Protein AF-B6G9I8-F1 (afdb_monomer_lite)

Foldseek 3Di:
DPQPPWDKFKAFPVRHTDPALVVDDQQGWIWIDTPVGIDIDGHHDGDDDDDPDPPD

Radius of gyration: 13.89 Å; chains: 1; bounding box: 26×43×28 Å

Organism: NCBI:txid445975

Sequence (56 aa):
KVLARGYSIAYDGDGRVATSAGSFAPGDGLRVRMADGDVRARVDEVSLAPRPGRDD

pLDDT: me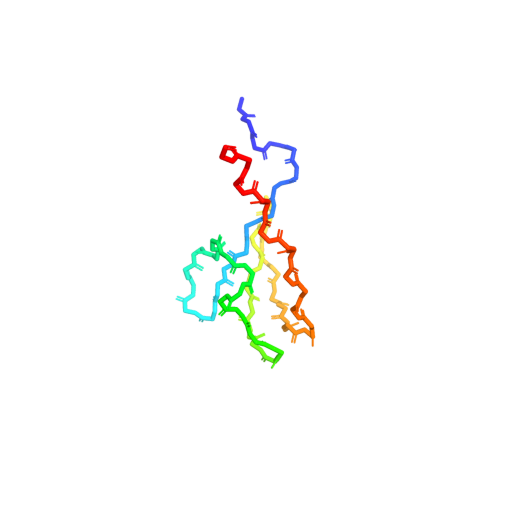an 82.5, std 13.12, range [49.0, 96.25]

Secondary structure (DSSP, 8-state):
-TT-S---EEE-TTSPBP--GGG--TT-EEEEE-SS-EEEEE-----PPPPPP---

Structure (mmCIF, N/CA/C/O backbone):
data_AF-B6G9I8-F1
#
_entry.id   AF-B6G9I8-F1
#
loop_
_atom_site.group_PDB
_atom_site.id
_atom_site.type_symbol
_atom_site.label_atom_id
_atom_site.label_alt_id
_atom_site.label_comp_id
_atom_site.label_asym_id
_atom_site.label_entity_id
_atom_site.label_seq_id
_atom_site.pdbx_PDB_ins_code
_atom_site.Cartn_x
_atom_site.Cartn_y
_atom_site.Cartn_z
_atom_site.occupancy
_atom_site.B_iso_or_equiv
_atom_site.auth_seq_id
_atom_site.auth_comp_id
_atom_site.auth_asym_id
_atom_site.auth_atom_id
_atom_site.pdbx_PDB_model_num
ATOM 1 N N . LYS A 1 1 ? 18.445 0.932 -19.038 1.00 49.00 1 LYS A N 1
ATOM 2 C CA . LYS A 1 1 ? 17.225 0.166 -18.668 1.00 49.00 1 LYS A CA 1
ATOM 3 C C . LYS A 1 1 ? 16.978 0.384 -17.170 1.00 49.00 1 LYS A C 1
ATOM 5 O O . LYS A 1 1 ? 17.780 -0.072 -16.372 1.00 49.00 1 LYS A O 1
ATOM 10 N N . VAL A 1 2 ? 15.977 1.191 -16.803 1.00 54.38 2 VAL A N 1
ATOM 11 C CA . VAL A 1 2 ? 15.884 1.933 -15.514 1.00 54.38 2 VAL A CA 1
ATOM 12 C C . VAL A 1 2 ? 15.195 1.161 -14.368 1.00 54.38 2 VAL A C 1
ATOM 14 O O . VAL A 1 2 ? 14.873 1.728 -13.339 1.00 54.38 2 VAL A O 1
ATOM 17 N N . LEU A 1 3 ? 15.024 -0.157 -14.476 1.00 53.19 3 LEU A N 1
ATOM 18 C CA . LEU A 1 3 ? 14.233 -0.930 -13.503 1.00 53.19 3 LEU A CA 1
ATOM 19 C C . LEU A 1 3 ? 15.042 -1.974 -12.705 1.00 53.19 3 LEU A C 1
ATOM 21 O O . LEU A 1 3 ? 14.470 -2.833 -12.054 1.00 53.19 3 LEU A O 1
ATOM 25 N N . ALA A 1 4 ? 16.377 -1.907 -12.714 1.00 52.84 4 ALA A N 1
ATOM 26 C CA . ALA A 1 4 ? 17.220 -2.800 -11.898 1.00 52.84 4 ALA A CA 1
ATOM 27 C C . ALA A 1 4 ? 17.473 -2.286 -10.463 1.00 52.84 4 ALA A C 1
ATOM 29 O O . ALA A 1 4 ? 18.087 -2.978 -9.658 1.00 52.84 4 ALA A O 1
ATOM 30 N N . ARG A 1 5 ? 17.024 -1.068 -10.132 1.00 57.34 5 ARG A N 1
ATOM 31 C CA . ARG A 1 5 ? 17.087 -0.517 -8.772 1.00 57.34 5 ARG A CA 1
ATOM 32 C C . ARG A 1 5 ? 15.755 -0.820 -8.103 1.00 57.34 5 ARG A C 1
ATOM 34 O O . ARG A 1 5 ? 14.809 -0.094 -8.371 1.00 57.34 5 ARG A O 1
ATOM 41 N N . GLY A 1 6 ? 15.689 -1.927 -7.359 1.00 58.88 6 GLY A N 1
ATOM 42 C CA . GLY A 1 6 ? 14.527 -2.424 -6.608 1.00 58.88 6 GLY A CA 1
ATOM 43 C C . GLY A 1 6 ? 13.349 -1.454 -6.533 1.00 58.88 6 GLY A C 1
ATOM 44 O O . GLY A 1 6 ? 13.336 -0.553 -5.701 1.00 58.88 6 GLY A O 1
ATOM 45 N N . TYR A 1 7 ? 12.392 -1.626 -7.441 1.00 65.12 7 TYR A N 1
ATOM 46 C CA . TYR A 1 7 ? 11.127 -0.912 -7.418 1.00 65.12 7 TYR A CA 1
ATOM 47 C C . TYR A 1 7 ? 10.058 -1.923 -7.022 1.00 65.12 7 TYR A C 1
ATOM 49 O O . TYR A 1 7 ? 9.992 -3.021 -7.578 1.00 65.12 7 TYR A O 1
ATOM 57 N N . SER A 1 8 ? 9.253 -1.549 -6.041 1.00 75.75 8 SER A N 1
ATOM 58 C CA . SER A 1 8 ? 8.103 -2.318 -5.590 1.00 75.75 8 SER A CA 1
ATOM 59 C C . SER A 1 8 ? 6.857 -1.545 -6.000 1.00 75.75 8 SER A C 1
ATOM 61 O O . SER A 1 8 ? 6.721 -0.371 -5.659 1.00 75.75 8 SER A O 1
ATOM 63 N N . ILE A 1 9 ? 5.955 -2.178 -6.749 1.00 86.31 9 ILE A N 1
ATOM 64 C CA . ILE A 1 9 ? 4.657 -1.580 -7.093 1.00 86.31 9 ILE A CA 1
ATOM 65 C C . ILE A 1 9 ? 3.594 -2.247 -6.234 1.00 86.31 9 ILE A C 1
ATOM 67 O O . ILE A 1 9 ? 3.425 -3.464 -6.308 1.00 86.31 9 ILE A O 1
ATOM 71 N N . ALA A 1 10 ? 2.876 -1.457 -5.441 1.00 88.31 10 ALA A N 1
ATOM 72 C CA . ALA A 1 10 ? 1.724 -1.934 -4.692 1.00 88.31 10 ALA A CA 1
ATOM 73 C C . ALA A 1 10 ? 0.472 -1.945 -5.580 1.00 88.31 10 ALA A C 1
ATOM 75 O O . ALA A 1 10 ? 0.186 -0.987 -6.300 1.00 88.31 10 ALA A O 1
ATOM 76 N N . TYR A 1 11 ? -0.274 -3.037 -5.498 1.00 90.94 11 TYR A N 1
ATOM 77 C CA . TYR A 1 11 ? -1.575 -3.227 -6.114 1.00 90.94 11 TYR A CA 1
ATOM 78 C C . TYR A 1 11 ? -2.616 -3.451 -5.019 1.00 90.94 11 TYR A C 1
ATOM 80 O O . TYR A 1 11 ? -2.329 -4.130 -4.029 1.00 90.94 11 TYR A O 1
ATOM 88 N N . ASP A 1 12 ? -3.807 -2.897 -5.211 1.00 88.12 12 ASP A N 1
ATOM 89 C CA . ASP A 1 12 ? -4.956 -3.099 -4.330 1.00 88.12 12 ASP A CA 1
ATOM 90 C C . ASP A 1 12 ? -5.580 -4.501 -4.486 1.00 88.12 12 ASP A C 1
ATOM 92 O O . ASP A 1 12 ? -5.125 -5.329 -5.286 1.00 88.12 12 ASP A O 1
ATOM 96 N N . GLY A 1 13 ? -6.627 -4.776 -3.702 1.00 81.62 13 GLY A N 1
ATOM 97 C CA . GLY A 1 13 ? -7.354 -6.049 -3.728 1.00 81.62 13 GLY A CA 1
ATOM 98 C C . GLY A 1 13 ? -8.014 -6.376 -5.074 1.00 81.62 13 GLY A C 1
ATOM 99 O O . GLY A 1 13 ? -8.227 -7.551 -5.370 1.00 81.62 13 GLY A O 1
ATOM 100 N N . ASP A 1 14 ? -8.251 -5.366 -5.916 1.00 84.38 14 ASP A N 1
ATOM 101 C CA . ASP A 1 14 ? -8.797 -5.511 -7.269 1.00 84.38 14 ASP A CA 1
ATOM 102 C C . ASP A 1 14 ? -7.696 -5.663 -8.338 1.00 84.38 14 ASP A C 1
ATOM 104 O O . ASP A 1 14 ? -7.983 -5.820 -9.528 1.00 84.38 14 ASP A O 1
ATOM 108 N N . GLY A 1 15 ? -6.422 -5.605 -7.940 1.00 85.31 15 GLY A N 1
ATOM 109 C CA . GLY A 1 15 ? -5.275 -5.705 -8.837 1.00 85.31 15 GLY A CA 1
ATOM 110 C C . GLY A 1 15 ? -4.952 -4.417 -9.600 1.00 85.31 15 GLY A C 1
ATOM 111 O O . GLY A 1 15 ? -4.204 -4.476 -10.583 1.00 85.31 15 GLY A O 1
ATOM 112 N N . ARG A 1 16 ? -5.468 -3.255 -9.178 1.00 88.75 16 ARG A N 1
ATOM 113 C CA . ARG A 1 16 ? -5.088 -1.944 -9.729 1.00 88.75 16 ARG A CA 1
ATOM 114 C C . ARG A 1 16 ? -3.883 -1.385 -8.985 1.00 88.75 16 ARG A C 1
ATOM 116 O O .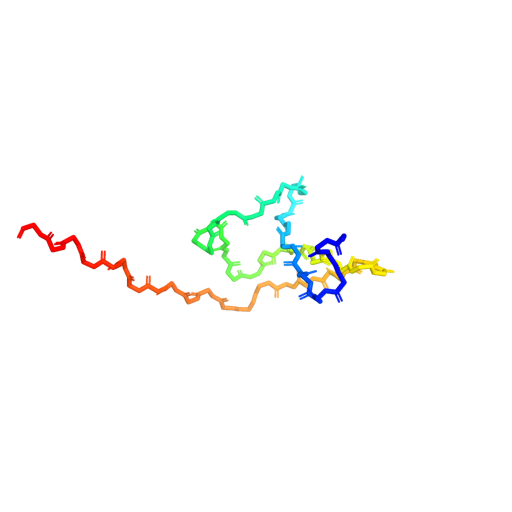 ARG A 1 16 ? -3.685 -1.657 -7.808 1.00 88.75 16 ARG A O 1
ATOM 123 N N . VAL A 1 17 ? -3.055 -0.606 -9.681 1.00 89.88 17 VAL A N 1
ATOM 124 C CA . VAL A 1 17 ? -1.897 0.052 -9.058 1.00 89.88 17 VAL A CA 1
ATOM 125 C C . VAL A 1 17 ? -2.396 1.073 -8.041 1.00 89.88 17 VAL A C 1
ATOM 127 O O . VAL A 1 17 ? -3.151 1.979 -8.394 1.00 89.88 17 VAL A O 1
ATOM 130 N N . ALA A 1 18 ? -1.942 0.948 -6.798 1.00 89.06 18 ALA A N 1
ATOM 131 C CA . ALA A 1 18 ? -2.284 1.887 -5.748 1.00 89.06 18 ALA A CA 1
ATOM 132 C C . ALA A 1 18 ? -1.493 3.188 -5.921 1.00 89.06 18 ALA A C 1
ATOM 134 O O . ALA A 1 18 ? -0.263 3.200 -5.891 1.00 89.06 18 ALA A O 1
ATOM 135 N N . THR A 1 19 ? -2.210 4.293 -6.111 1.00 89.25 19 THR A N 1
ATOM 136 C CA . THR A 1 19 ? -1.630 5.628 -6.339 1.00 89.25 19 THR A CA 1
ATOM 137 C C . THR A 1 19 ? -1.678 6.525 -5.102 1.00 89.25 19 THR A C 1
ATOM 139 O O . THR A 1 19 ? -1.051 7.581 -5.087 1.00 89.25 19 THR A O 1
ATOM 142 N N . SER A 1 20 ? -2.401 6.111 -4.057 1.00 87.50 20 SER A N 1
ATOM 143 C CA . SER A 1 20 ? -2.544 6.823 -2.787 1.00 87.50 20 SER A CA 1
ATOM 144 C C . SER A 1 20 ? -2.612 5.828 -1.632 1.00 87.50 20 SER A C 1
ATOM 146 O O . SER A 1 20 ? -3.351 4.848 -1.702 1.00 87.50 20 SER A O 1
ATOM 148 N N . ALA A 1 21 ? -1.888 6.106 -0.544 1.00 88.94 21 ALA A N 1
ATOM 149 C CA . ALA A 1 21 ? -1.978 5.317 0.686 1.00 88.94 21 ALA A CA 1
ATOM 150 C C . ALA A 1 21 ? -3.368 5.415 1.342 1.00 88.94 21 ALA A C 1
ATOM 152 O O . ALA A 1 21 ? -3.809 4.474 1.988 1.00 88.94 21 ALA A O 1
ATOM 153 N N . GLY A 1 22 ? -4.088 6.523 1.130 1.00 88.69 22 GLY A N 1
ATOM 154 C CA . GLY A 1 22 ? -5.430 6.734 1.687 1.00 88.69 22 GLY A CA 1
ATOM 155 C C . GLY A 1 22 ? -6.529 5.891 1.044 1.00 88.69 22 GLY A C 1
ATOM 156 O O . GLY A 1 22 ? -7.664 5.950 1.498 1.00 88.69 22 GLY A O 1
ATOM 157 N N . SER A 1 23 ? -6.210 5.129 -0.003 1.00 88.25 23 SER A N 1
ATOM 158 C CA . SER A 1 23 ? -7.143 4.177 -0.612 1.00 88.25 23 SER A CA 1
ATOM 159 C C . SER A 1 23 ? -7.213 2.842 0.137 1.00 88.25 23 SER A C 1
ATOM 161 O O . SER A 1 23 ? -8.027 2.003 -0.229 1.00 88.25 23 SER A O 1
ATOM 163 N N . PHE A 1 24 ? -6.359 2.635 1.143 1.00 92.19 24 PHE A N 1
ATOM 164 C CA . PHE A 1 24 ? -6.308 1.416 1.943 1.00 92.19 24 PHE A CA 1
ATOM 165 C C . PHE A 1 24 ? -6.925 1.616 3.329 1.00 92.19 24 PHE A C 1
ATOM 167 O O . PHE A 1 24 ? -6.900 2.716 3.886 1.00 92.19 24 PHE A O 1
ATOM 174 N N . ALA A 1 25 ? -7.385 0.518 3.917 1.00 91.81 25 ALA A N 1
ATOM 175 C CA . ALA A 1 25 ? -7.776 0.401 5.311 1.00 91.81 25 ALA A CA 1
ATOM 176 C C . ALA A 1 25 ? -7.043 -0.772 5.993 1.00 91.81 25 ALA A C 1
ATOM 178 O O . ALA A 1 25 ? -6.688 -1.754 5.331 1.00 91.81 25 ALA A O 1
ATOM 179 N N . PRO A 1 26 ? -6.833 -0.715 7.325 1.00 94.44 26 PRO A N 1
ATOM 180 C CA . PRO A 1 26 ? -6.369 -1.861 8.093 1.00 94.44 26 PRO A CA 1
ATOM 181 C C . PRO A 1 26 ? -7.210 -3.100 7.808 1.00 94.44 26 PRO A C 1
ATOM 183 O O . PRO A 1 26 ? -8.428 -3.135 7.984 1.00 94.44 26 PRO A O 1
ATOM 186 N N . GLY A 1 27 ? -6.519 -4.137 7.374 1.00 94.19 27 GLY A N 1
ATOM 187 C CA . GLY A 1 27 ? -7.077 -5.421 7.039 1.00 94.19 27 GLY A CA 1
ATOM 188 C C . GLY A 1 27 ? -7.310 -5.689 5.559 1.00 94.19 27 GLY A C 1
ATOM 189 O O . GLY A 1 27 ? -7.601 -6.843 5.219 1.00 94.19 27 GLY A O 1
ATOM 190 N N . ASP A 1 28 ? -7.113 -4.691 4.703 1.00 92.88 28 ASP A N 1
ATOM 191 C CA . ASP A 1 28 ? -7.145 -4.867 3.257 1.00 92.88 28 ASP A CA 1
ATOM 192 C C . ASP A 1 28 ? -6.005 -5.765 2.779 1.00 92.88 28 ASP A C 1
ATOM 194 O O . ASP A 1 28 ? -4.903 -5.777 3.335 1.00 92.88 28 ASP A O 1
ATOM 198 N N . GLY A 1 29 ? -6.273 -6.523 1.719 1.00 91.81 29 GLY A N 1
ATOM 199 C CA . GLY A 1 29 ? -5.248 -7.266 0.998 1.00 91.81 29 GLY A CA 1
ATOM 200 C C . GLY A 1 29 ? -4.554 -6.381 -0.033 1.00 91.81 29 GLY A C 1
ATOM 201 O O . GLY A 1 29 ? -5.207 -5.619 -0.743 1.00 91.81 29 GLY A O 1
ATOM 202 N N . LEU A 1 30 ? -3.236 -6.526 -0.158 1.00 92.31 30 LEU A N 1
ATOM 203 C CA . LEU A 1 30 ? -2.453 -5.874 -1.203 1.00 92.31 30 LEU A CA 1
ATOM 204 C C . LEU A 1 30 ? -1.440 -6.845 -1.818 1.00 92.31 30 LEU A C 1
ATOM 206 O O . LEU A 1 30 ? -0.979 -7.797 -1.176 1.00 92.31 30 LEU A O 1
ATOM 210 N N . ARG A 1 31 ? -1.066 -6.592 -3.072 1.00 93.19 31 ARG A N 1
ATOM 211 C CA . ARG A 1 31 ? 0.010 -7.316 -3.757 1.00 93.19 31 ARG A CA 1
ATOM 212 C C . ARG A 1 31 ? 1.157 -6.369 -4.067 1.00 93.19 31 ARG A C 1
ATOM 214 O O . ARG A 1 31 ? 0.952 -5.354 -4.716 1.00 93.19 31 ARG A O 1
ATOM 221 N N . VAL A 1 32 ? 2.370 -6.720 -3.673 1.00 91.44 32 VAL A N 1
ATOM 222 C CA . VAL A 1 32 ? 3.588 -6.002 -4.051 1.00 91.44 32 VAL A CA 1
ATOM 223 C C . VAL A 1 32 ? 4.269 -6.760 -5.177 1.00 91.44 32 VAL A C 1
ATOM 225 O O . VAL A 1 32 ? 4.659 -7.910 -4.992 1.00 91.44 32 VAL A O 1
ATOM 228 N N . ARG A 1 33 ? 4.432 -6.122 -6.335 1.00 89.25 33 ARG A N 1
ATOM 229 C CA . ARG A 1 33 ? 5.217 -6.676 -7.439 1.00 89.25 33 ARG A CA 1
ATOM 230 C C . ARG A 1 33 ? 6.666 -6.247 -7.318 1.00 89.25 33 ARG A C 1
ATOM 232 O O . ARG A 1 33 ? 6.950 -5.052 -7.238 1.00 89.25 33 ARG A O 1
ATOM 239 N N . MET A 1 34 ? 7.542 -7.236 -7.366 1.00 86.62 34 MET A N 1
ATOM 240 C CA . MET A 1 34 ? 8.993 -7.121 -7.364 1.00 86.62 34 MET A CA 1
ATOM 241 C C . MET A 1 34 ? 9.538 -7.4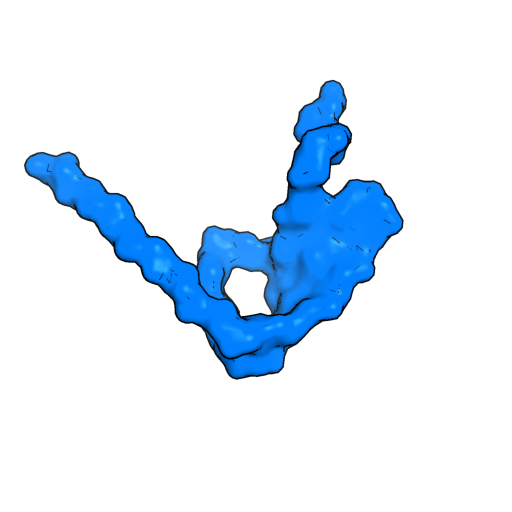67 -8.758 1.00 86.62 34 MET A C 1
ATOM 243 O O . MET A 1 34 ? 8.794 -7.834 -9.673 1.00 86.62 34 MET A O 1
ATOM 247 N N . ALA A 1 35 ? 10.852 -7.344 -8.943 1.00 83.00 35 ALA A N 1
ATOM 248 C CA . ALA A 1 35 ? 11.495 -7.665 -10.218 1.00 83.00 35 ALA A CA 1
ATOM 249 C C . ALA A 1 35 ? 11.424 -9.165 -10.574 1.00 83.00 35 ALA A C 1
ATOM 251 O O . ALA A 1 35 ? 11.456 -9.516 -11.752 1.00 83.00 35 ALA A O 1
ATOM 252 N N . ASP A 1 36 ? 11.322 -10.026 -9.565 1.00 85.31 36 ASP A N 1
ATOM 253 C CA . ASP A 1 36 ? 11.414 -11.485 -9.633 1.00 85.31 36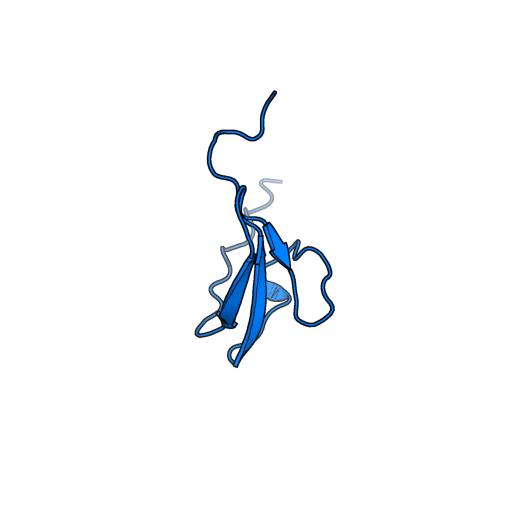 ASP A CA 1
ATOM 254 C C . ASP A 1 36 ? 10.139 -12.209 -9.168 1.00 85.31 36 ASP A C 1
ATOM 256 O O . ASP A 1 36 ? 10.078 -13.435 -9.220 1.00 85.31 36 ASP A O 1
ATOM 260 N N . GLY A 1 37 ? 9.097 -11.480 -8.758 1.00 86.88 37 GLY A N 1
ATOM 261 C CA . GLY A 1 37 ? 7.855 -12.103 -8.312 1.00 86.88 37 GLY A CA 1
ATOM 262 C C . GLY A 1 37 ? 6.861 -11.147 -7.668 1.00 86.88 37 GLY A C 1
ATOM 263 O O . GLY A 1 37 ? 6.953 -9.929 -7.809 1.00 86.88 37 GLY A O 1
ATOM 264 N N . ASP A 1 38 ? 5.902 -11.726 -6.952 1.00 90.88 38 ASP A N 1
ATOM 265 C CA . ASP A 1 38 ? 4.845 -11.006 -6.249 1.00 90.88 38 ASP A CA 1
ATOM 266 C C . ASP A 1 38 ? 4.768 -11.458 -4.785 1.00 90.88 38 ASP A C 1
ATOM 268 O O . ASP A 1 38 ? 4.849 -12.648 -4.479 1.00 90.88 38 ASP A O 1
ATOM 272 N N . VAL A 1 39 ? 4.537 -10.508 -3.882 1.00 90.31 39 VAL A N 1
ATOM 273 C CA . VAL A 1 39 ? 4.293 -10.745 -2.455 1.00 90.31 39 VAL A CA 1
ATOM 274 C C . VAL A 1 39 ? 2.867 -10.327 -2.129 1.00 90.31 39 VAL A C 1
ATOM 276 O O . VAL A 1 39 ? 2.434 -9.242 -2.513 1.00 90.31 39 VAL A O 1
ATOM 279 N N . ARG A 1 40 ? 2.122 -11.168 -1.410 1.00 93.38 40 ARG A N 1
ATOM 280 C CA . ARG A 1 40 ? 0.814 -10.795 -0.854 1.00 93.38 40 ARG A CA 1
ATOM 281 C C . ARG A 1 40 ? 0.987 -10.349 0.589 1.00 93.38 40 ARG A C 1
ATOM 283 O O . ARG A 1 40 ? 1.648 -11.036 1.362 1.00 93.38 40 ARG A O 1
ATOM 290 N N . ALA A 1 41 ? 0.377 -9.227 0.938 1.00 91.25 41 ALA A N 1
ATOM 291 C CA . ALA A 1 41 ? 0.408 -8.670 2.280 1.00 91.25 41 ALA A CA 1
ATOM 292 C C . ALA A 1 41 ? -0.987 -8.203 2.702 1.00 91.25 41 ALA A C 1
ATOM 294 O O . ALA A 1 41 ? -1.879 -8.021 1.870 1.00 91.25 41 ALA A O 1
ATOM 295 N N . ARG A 1 42 ? -1.159 -8.021 4.010 1.00 94.38 42 ARG A N 1
ATOM 296 C CA . ARG A 1 42 ? -2.341 -7.405 4.605 1.00 94.38 42 ARG A CA 1
ATOM 297 C C . ARG A 1 42 ? -1.928 -6.079 5.225 1.00 94.38 42 ARG A C 1
ATOM 299 O O . ARG A 1 42 ? -0.871 -6.009 5.848 1.00 94.38 42 ARG A O 1
ATOM 306 N N . VAL A 1 43 ? -2.740 -5.049 5.038 1.00 93.94 43 VAL A N 1
ATOM 307 C CA . VAL A 1 43 ? -2.515 -3.740 5.650 1.00 93.94 43 VAL A CA 1
ATOM 308 C C . VAL A 1 43 ? -2.724 -3.871 7.155 1.00 93.94 43 VAL A C 1
ATOM 310 O O . VAL A 1 43 ? -3.779 -4.324 7.589 1.00 93.94 43 VAL A O 1
ATOM 313 N N . ASP A 1 44 ? -1.724 -3.492 7.941 1.00 96.25 44 ASP A N 1
ATOM 314 C CA . ASP A 1 44 ? -1.829 -3.441 9.404 1.00 96.25 44 ASP A CA 1
ATOM 315 C C . ASP A 1 44 ? -2.206 -2.028 9.870 1.00 96.25 44 ASP A C 1
ATOM 317 O O . ASP A 1 44 ? -3.142 -1.841 10.640 1.00 96.25 44 ASP A O 1
ATOM 321 N N . GLU A 1 45 ? -1.557 -1.017 9.289 1.00 93.50 45 GLU A N 1
ATOM 322 C CA . GLU A 1 45 ? -1.777 0.398 9.580 1.00 93.50 45 GLU A CA 1
ATOM 323 C C . GLU A 1 45 ? -1.652 1.239 8.298 1.00 93.50 45 GLU A C 1
ATOM 325 O O . GLU A 1 45 ? -0.901 0.896 7.381 1.00 93.50 45 GLU A O 1
ATOM 330 N N . VAL A 1 46 ? -2.373 2.365 8.243 1.00 93.44 46 VAL A N 1
ATOM 331 C CA . VAL A 1 46 ? -2.230 3.387 7.198 1.00 93.44 46 VAL A CA 1
ATOM 332 C C . VAL A 1 46 ? -1.853 4.714 7.847 1.00 93.44 46 VAL A C 1
ATOM 334 O O . VAL A 1 46 ? -2.662 5.325 8.541 1.00 93.44 46 VAL A O 1
ATOM 337 N N . SER A 1 47 ? -0.634 5.182 7.580 1.00 91.88 47 SER A N 1
ATOM 338 C CA . SER A 1 47 ? -0.159 6.496 8.017 1.00 91.88 47 SER A CA 1
ATOM 339 C C . SER A 1 47 ? -0.078 7.444 6.824 1.00 91.88 47 SER A C 1
ATOM 341 O O . SER A 1 47 ? 0.678 7.217 5.877 1.00 91.88 47 SER A O 1
ATOM 343 N N . LEU A 1 48 ? -0.896 8.498 6.837 1.00 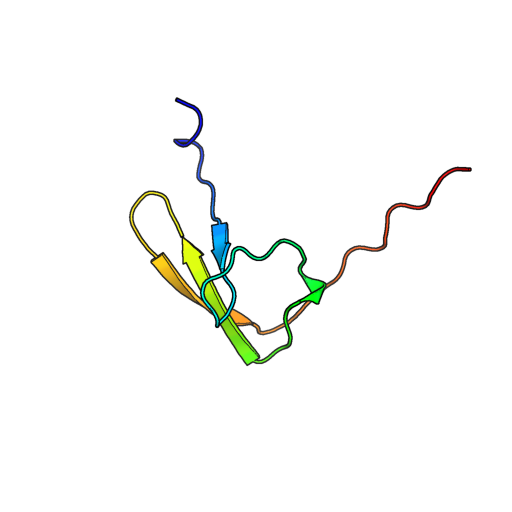88.94 48 LEU A N 1
ATOM 344 C CA . LEU A 1 48 ? -0.920 9.504 5.779 1.00 88.94 48 LEU A CA 1
ATOM 345 C C . LEU A 1 48 ? 0.048 10.631 6.117 1.00 88.94 48 LEU A C 1
ATOM 347 O O . LEU A 1 48 ? -0.049 11.248 7.177 1.00 88.94 48 LEU A O 1
ATOM 351 N N . ALA A 1 49 ? 0.950 10.942 5.188 1.00 83.31 49 ALA A N 1
ATOM 352 C CA . ALA A 1 49 ? 1.750 12.149 5.307 1.00 83.31 49 ALA A CA 1
ATOM 353 C C . ALA A 1 49 ? 0.832 13.389 5.256 1.00 83.31 49 ALA A C 1
ATOM 355 O O . ALA A 1 49 ? -0.131 13.405 4.476 1.00 83.31 49 ALA A O 1
ATOM 356 N N . PRO A 1 50 ? 1.121 14.443 6.043 1.00 76.12 50 PRO A N 1
ATOM 357 C CA . PRO A 1 50 ? 0.443 15.725 5.901 1.00 76.12 50 PRO A CA 1
ATOM 358 C C . PRO A 1 50 ? 0.544 16.197 4.449 1.00 76.12 50 PRO A C 1
ATOM 360 O O . PRO A 1 50 ? 1.601 16.058 3.827 1.00 76.12 50 PRO A O 1
ATOM 363 N N . ARG A 1 51 ? -0.537 16.760 3.891 1.00 70.38 51 ARG A N 1
ATOM 364 C CA . ARG A 1 51 ? -0.440 17.380 2.563 1.00 70.38 51 ARG A CA 1
ATOM 365 C C . ARG A 1 51 ? 0.619 18.483 2.643 1.00 70.38 51 ARG A C 1
ATOM 367 O O . ARG A 1 51 ? 0.520 19.298 3.563 1.00 70.38 51 ARG A O 1
ATOM 374 N N . PRO A 1 52 ? 1.605 18.525 1.728 1.00 69.44 52 PRO A N 1
ATOM 375 C CA . PRO A 1 52 ? 2.519 19.654 1.679 1.00 69.44 52 PRO A CA 1
ATOM 376 C C . PRO A 1 52 ? 1.669 20.914 1.523 1.00 69.44 52 PRO A C 1
ATOM 378 O O . PRO A 1 52 ? 0.799 20.971 0.647 1.00 69.44 52 PRO A O 1
ATOM 381 N N . GLY A 1 53 ? 1.846 21.852 2.456 1.00 64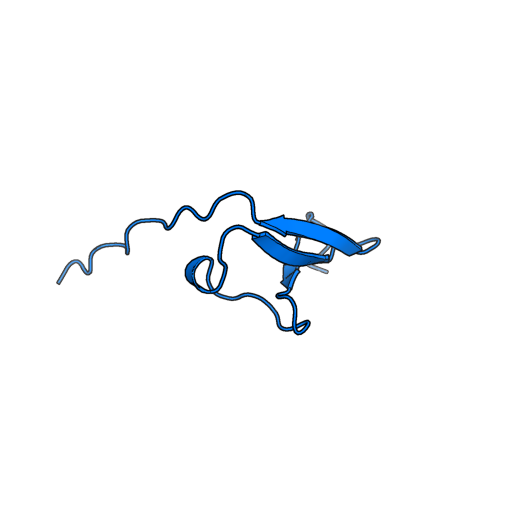.88 53 GLY A N 1
ATOM 382 C CA . GLY A 1 53 ? 1.142 23.124 2.444 1.00 64.88 53 GLY A CA 1
ATOM 383 C C . GLY A 1 53 ? 1.320 23.771 1.080 1.00 64.88 53 GLY A C 1
ATOM 384 O O . GLY A 1 53 ? 2.418 23.778 0.525 1.00 64.88 53 GLY A O 1
ATOM 385 N N . ARG A 1 54 ? 0.220 24.254 0.509 1.00 67.00 54 ARG A N 1
ATOM 386 C CA . ARG A 1 54 ? 0.308 25.212 -0.583 1.00 67.00 54 ARG A CA 1
ATOM 387 C C . ARG A 1 54 ? 0.893 26.471 0.052 1.00 67.00 54 ARG A C 1
ATOM 389 O O . ARG A 1 54 ? 0.202 27.113 0.835 1.00 67.00 54 ARG A O 1
ATOM 396 N N . ASP A 1 55 ? 2.167 26.744 -0.194 1.00 64.38 55 ASP A N 1
ATOM 397 C CA . ASP A 1 55 ? 2.685 28.096 -0.015 1.00 64.38 55 ASP A CA 1
ATOM 398 C C . ASP A 1 55 ? 2.035 28.927 -1.137 1.00 64.38 55 ASP A C 1
ATOM 400 O O . ASP A 1 55 ? 2.428 28.807 -2.301 1.00 64.38 55 ASP A O 1
ATOM 404 N N . ASP A 1 56 ? 0.944 29.627 -0.804 1.00 59.25 56 ASP A N 1
ATOM 405 C CA . ASP A 1 56 ? 0.305 30.663 -1.638 1.00 59.25 56 ASP A CA 1
ATOM 406 C C . ASP A 1 56 ? 1.023 32.014 -1.457 1.00 59.25 56 ASP A C 1
ATOM 408 O O . ASP A 1 56 ? 1.441 32.326 -0.315 1.00 59.25 56 ASP A O 1
#